Protein AF-A0A6N8CN94-F1 (afdb_monomer)

Foldseek 3Di:
DVVVVLLVVLLVVLLVVLVVQLVVCLVPPVVDDDPVSSLVSLQVSLVVLLVVLVVLLCVLQCVVLVVVVVVVVVVVVVVCVVDPDDDDDDDPPSPPPSVPPSDPPHSVSSNVSSVVSNVVSVVVVVVVD

Secondary structure (DSSP, 8-state):
-HHHHHHHHHHHHHHHHHHHHHHHHIIIII----HHHHHHHHHHHHHHHHHHHHHHHHHHTTHHHHHHHHHHHHHHHHHHTT--S------TT------TT--TTTHHHHHHHHHHHHHHHHHHHHHH-

Mean predicted aligned error: 10.6 Å

Radius of gyration: 22.44 Å; Cα contacts (8 Å, |Δi|>4): 89; chains: 1; bounding box: 56×35×50 Å

Structure (mmCIF, N/CA/C/O backbone):
data_AF-A0A6N8CN94-F1
#
_entry.id   AF-A0A6N8CN94-F1
#
loop_
_atom_site.group_PDB
_atom_site.id
_atom_site.type_symbol
_atom_site.label_atom_id
_atom_site.label_alt_id
_atom_site.label_comp_id
_atom_site.label_asym_id
_atom_site.label_entity_id
_atom_site.label_seq_id
_atom_site.pdbx_PDB_ins_code
_atom_site.Cartn_x
_atom_site.Cartn_y
_atom_site.Cartn_z
_atom_site.occupancy
_atom_site.B_iso_or_equiv
_atom_site.auth_seq_id
_atom_site.auth_comp_id
_atom_site.auth_asym_id
_atom_site.auth_atom_id
_atom_site.pdbx_PDB_model_num
ATOM 1 N N . MET A 1 1 ? 10.859 -6.879 25.119 1.00 53.34 1 MET A N 1
ATOM 2 C CA . MET A 1 1 ? 11.445 -7.412 23.862 1.00 53.34 1 MET A CA 1
ATOM 3 C C . MET A 1 1 ? 10.465 -8.202 22.980 1.00 53.34 1 MET A C 1
ATOM 5 O O . MET A 1 1 ? 10.619 -8.138 21.770 1.00 53.34 1 MET A O 1
ATOM 9 N N . ALA A 1 2 ? 9.446 -8.900 23.505 1.00 60.56 2 ALA A N 1
ATOM 10 C CA . ALA A 1 2 ? 8.531 -9.710 22.677 1.00 60.56 2 ALA A CA 1
ATOM 11 C C . ALA A 1 2 ? 7.680 -8.910 21.658 1.00 60.56 2 ALA A C 1
ATOM 13 O O . ALA A 1 2 ? 7.462 -9.369 20.539 1.00 60.56 2 ALA A O 1
ATOM 14 N N . ASN A 1 3 ? 7.256 -7.688 22.003 1.00 67.88 3 ASN A N 1
ATOM 15 C CA . ASN A 1 3 ? 6.370 -6.891 21.142 1.00 67.88 3 ASN A CA 1
ATOM 16 C C . ASN A 1 3 ? 7.057 -6.350 19.876 1.00 67.88 3 ASN A C 1
ATOM 18 O O . ASN A 1 3 ? 6.423 -6.308 18.829 1.00 67.88 3 ASN A O 1
ATOM 22 N N . TYR A 1 4 ? 8.351 -6.003 19.932 1.00 73.12 4 TYR A N 1
ATOM 23 C CA . TYR A 1 4 ? 9.070 -5.484 18.756 1.00 73.12 4 TYR A CA 1
ATOM 24 C C . TYR A 1 4 ? 9.220 -6.559 17.670 1.00 73.12 4 TYR A C 1
ATOM 26 O O . TYR A 1 4 ? 9.001 -6.272 16.496 1.00 73.12 4 TYR A O 1
ATOM 34 N N . LYS A 1 5 ? 9.525 -7.807 18.064 1.00 77.81 5 LYS A N 1
ATOM 35 C CA . LYS A 1 5 ? 9.660 -8.931 17.127 1.00 77.81 5 LYS A CA 1
ATOM 36 C C . LYS A 1 5 ? 8.348 -9.197 16.395 1.00 77.81 5 LYS A C 1
ATOM 38 O O . LYS A 1 5 ? 8.353 -9.370 15.185 1.00 77.81 5 LYS A O 1
ATOM 43 N N . ARG A 1 6 ? 7.219 -9.168 17.112 1.00 78.31 6 ARG A N 1
ATOM 44 C CA . ARG A 1 6 ? 5.887 -9.356 16.521 1.00 78.31 6 ARG A CA 1
ATOM 45 C C . ARG A 1 6 ? 5.539 -8.249 15.527 1.00 78.31 6 ARG A C 1
ATOM 47 O O . ARG A 1 6 ? 5.076 -8.550 14.434 1.00 78.31 6 ARG A O 1
ATOM 54 N N . THR A 1 7 ? 5.789 -6.990 15.881 1.00 78.25 7 THR A N 1
ATOM 55 C CA . THR A 1 7 ? 5.561 -5.862 14.970 1.00 78.25 7 THR A CA 1
ATOM 56 C C . THR A 1 7 ? 6.450 -5.971 13.731 1.00 78.25 7 THR A C 1
ATOM 58 O O . THR A 1 7 ? 5.954 -5.841 12.620 1.00 78.25 7 THR A O 1
ATOM 61 N N . PHE A 1 8 ? 7.733 -6.300 13.896 1.00 82.38 8 PHE A N 1
ATOM 62 C CA . PHE A 1 8 ? 8.660 -6.495 12.780 1.00 82.38 8 PHE A CA 1
ATOM 63 C C . PHE A 1 8 ? 8.236 -7.637 11.842 1.00 82.38 8 PHE A C 1
ATOM 65 O O . PHE A 1 8 ? 8.277 -7.485 10.624 1.00 82.38 8 PHE A O 1
ATOM 72 N N . ILE A 1 9 ? 7.765 -8.760 12.394 1.00 85.88 9 ILE A N 1
ATOM 73 C CA . ILE A 1 9 ? 7.227 -9.875 11.603 1.00 85.88 9 ILE A CA 1
ATOM 74 C C . ILE A 1 9 ? 6.003 -9.426 10.794 1.00 85.88 9 ILE A C 1
ATOM 76 O O . ILE A 1 9 ? 5.913 -9.758 9.617 1.00 85.88 9 ILE A O 1
ATOM 80 N N . LEU A 1 10 ? 5.097 -8.633 11.378 1.00 86.06 10 LEU A N 1
ATOM 81 C CA . LEU A 1 10 ? 3.939 -8.092 10.655 1.00 86.06 10 LEU A CA 1
ATOM 82 C C . LEU A 1 10 ? 4.358 -7.188 9.489 1.00 86.06 10 LEU A C 1
ATOM 84 O O . LEU A 1 10 ? 3.835 -7.350 8.392 1.00 86.06 10 LEU A O 1
ATOM 88 N N . PHE A 1 11 ? 5.330 -6.294 9.700 1.00 86.62 11 PHE A N 1
ATOM 89 C CA . PHE A 1 11 ? 5.901 -5.471 8.628 1.00 86.62 11 PHE A CA 1
ATOM 90 C C . PHE A 1 11 ? 6.481 -6.328 7.496 1.00 86.62 11 PHE A C 1
ATOM 92 O O . PHE A 1 11 ? 6.197 -6.075 6.329 1.00 86.62 11 PHE A O 1
ATOM 99 N N . SER A 1 12 ? 7.247 -7.366 7.840 1.00 87.12 12 SER A N 1
ATOM 100 C CA . SER A 1 12 ? 7.860 -8.269 6.861 1.00 87.12 12 SER A CA 1
ATOM 101 C C . SER A 1 12 ? 6.819 -9.064 6.062 1.00 87.12 12 SER A C 1
ATOM 103 O O . SER A 1 12 ? 6.914 -9.168 4.842 1.00 87.12 12 SER A O 1
ATOM 105 N N . ILE A 1 13 ? 5.775 -9.572 6.726 1.00 90.31 13 ILE A N 1
ATOM 106 C CA . ILE A 1 13 ? 4.681 -10.296 6.062 1.00 90.31 13 ILE A CA 1
ATOM 107 C C . ILE A 1 13 ? 3.925 -9.375 5.099 1.00 90.31 13 ILE A C 1
ATOM 109 O O . ILE A 1 13 ? 3.680 -9.764 3.962 1.00 90.31 13 ILE A O 1
ATOM 113 N N . ILE A 1 14 ? 3.578 -8.157 5.527 1.00 90.19 14 ILE A N 1
ATOM 114 C CA . ILE A 1 14 ? 2.869 -7.187 4.679 1.00 90.19 14 ILE A CA 1
ATOM 115 C C . ILE A 1 14 ? 3.718 -6.822 3.458 1.00 90.19 14 ILE A C 1
ATOM 117 O O . ILE A 1 14 ? 3.217 -6.853 2.339 1.00 90.19 14 ILE A O 1
ATOM 121 N N . PHE A 1 15 ? 5.012 -6.564 3.661 1.00 90.62 15 PHE A N 1
ATOM 122 C CA . PHE A 1 15 ? 5.953 -6.297 2.575 1.00 90.62 15 PHE A CA 1
ATOM 123 C C . PHE A 1 15 ? 5.997 -7.442 1.552 1.00 90.62 15 PHE A C 1
ATOM 125 O O . PHE A 1 15 ? 5.958 -7.202 0.346 1.00 90.62 15 PHE A O 1
ATOM 132 N N . LEU A 1 16 ? 6.044 -8.696 2.017 1.00 92.50 16 LEU A N 1
ATOM 133 C CA . LEU A 1 16 ? 6.023 -9.860 1.130 1.00 92.50 16 LEU A CA 1
ATOM 134 C C . LEU A 1 16 ? 4.707 -9.971 0.356 1.00 92.50 16 LEU A C 1
ATOM 136 O O . LEU A 1 16 ? 4.737 -10.241 -0.841 1.00 92.50 16 LEU A O 1
ATOM 140 N N . ILE A 1 17 ? 3.567 -9.738 1.012 1.00 92.81 17 ILE A N 1
ATOM 141 C CA . ILE A 1 17 ? 2.249 -9.772 0.363 1.00 92.81 17 ILE A CA 1
ATOM 142 C C . ILE A 1 17 ? 2.152 -8.698 -0.726 1.00 92.81 17 ILE A C 1
ATOM 144 O O . ILE A 1 17 ? 1.740 -9.015 -1.840 1.00 92.81 17 ILE A O 1
ATOM 148 N N . GLU A 1 18 ? 2.558 -7.458 -0.442 1.00 91.44 18 GLU A N 1
ATOM 149 C CA . GLU A 1 18 ? 2.540 -6.375 -1.435 1.00 91.44 18 GLU A CA 1
ATOM 150 C C . GLU A 1 18 ? 3.488 -6.653 -2.605 1.00 91.44 18 GLU A C 1
ATOM 152 O O . GLU A 1 18 ? 3.122 -6.442 -3.760 1.00 91.44 18 GLU A O 1
ATOM 157 N N . SER A 1 19 ? 4.677 -7.196 -2.331 1.00 90.12 19 SER A N 1
ATOM 158 C CA . SER A 1 19 ? 5.632 -7.586 -3.372 1.00 90.12 19 SER A CA 1
ATOM 159 C C . SER A 1 19 ? 5.065 -8.676 -4.290 1.00 90.12 19 SER A C 1
ATOM 161 O O . SER A 1 19 ? 5.122 -8.556 -5.515 1.00 90.12 19 SER A O 1
ATOM 163 N N . ILE A 1 20 ? 4.428 -9.704 -3.715 1.00 93.00 20 ILE A N 1
ATOM 164 C CA . ILE A 1 20 ? 3.747 -10.749 -4.490 1.00 93.00 20 ILE A CA 1
ATOM 165 C C . ILE A 1 20 ? 2.597 -10.146 -5.305 1.00 93.00 20 ILE A C 1
ATOM 167 O O . ILE A 1 20 ? 2.477 -10.441 -6.493 1.00 93.00 20 ILE A O 1
ATOM 171 N N . ALA A 1 21 ? 1.780 -9.275 -4.709 1.00 91.06 21 ALA A N 1
ATOM 172 C CA . ALA A 1 21 ? 0.684 -8.611 -5.410 1.00 91.06 21 ALA A CA 1
ATOM 173 C C . ALA A 1 21 ? 1.184 -7.757 -6.588 1.00 91.06 21 ALA A C 1
ATOM 175 O O . ALA A 1 21 ? 0.561 -7.761 -7.648 1.00 91.06 21 ALA A O 1
ATOM 176 N N . CYS A 1 22 ? 2.325 -7.079 -6.437 1.00 90.44 22 CYS A N 1
ATOM 177 C CA . CYS A 1 22 ? 2.965 -6.315 -7.507 1.00 90.44 22 CYS A CA 1
ATOM 178 C C . CYS A 1 22 ? 3.405 -7.222 -8.663 1.00 90.44 22 CYS A C 1
ATOM 180 O O . CYS A 1 22 ? 3.087 -6.942 -9.820 1.00 90.44 22 CYS A O 1
ATOM 182 N N . LEU A 1 23 ? 4.051 -8.355 -8.366 1.00 90.19 23 LEU A N 1
ATOM 183 C CA . LEU A 1 23 ? 4.449 -9.331 -9.387 1.00 90.19 23 LEU A CA 1
ATOM 184 C C . LEU A 1 23 ? 3.244 -9.934 -10.121 1.00 90.19 23 LEU A C 1
ATOM 186 O O . LEU A 1 23 ? 3.278 -10.087 -11.342 1.00 90.19 23 LEU A O 1
ATOM 190 N N . VAL A 1 24 ? 2.164 -10.237 -9.396 1.00 89.81 24 VAL A N 1
ATOM 191 C CA . VAL A 1 24 ? 0.900 -10.702 -9.984 1.00 89.81 24 VAL A CA 1
ATOM 192 C C . VAL A 1 24 ? 0.299 -9.614 -10.879 1.00 89.81 24 VAL A C 1
ATOM 194 O O . VAL A 1 24 ? -0.067 -9.897 -12.018 1.00 89.81 24 VAL A O 1
ATOM 197 N N . GLY A 1 25 ? 0.256 -8.362 -10.418 1.00 86.12 25 GLY A N 1
ATOM 198 C CA . GLY A 1 25 ? -0.206 -7.228 -11.218 1.00 86.12 25 GLY A CA 1
ATOM 199 C C . GLY A 1 25 ? 0.595 -7.067 -12.512 1.00 86.12 25 GLY A C 1
ATOM 200 O O . GLY A 1 25 ? 0.016 -6.911 -13.585 1.00 86.12 25 GLY A O 1
ATOM 201 N N . LEU A 1 26 ? 1.919 -7.196 -12.443 1.00 88.62 26 LEU A N 1
ATOM 202 C CA . LEU A 1 26 ? 2.787 -7.130 -13.617 1.00 88.62 26 LEU A CA 1
ATOM 203 C C . LEU A 1 26 ? 2.503 -8.265 -14.616 1.00 88.62 26 LEU A C 1
ATOM 205 O O . LEU A 1 26 ? 2.395 -8.016 -15.816 1.00 88.62 26 LEU A O 1
ATOM 209 N N . ALA A 1 27 ? 2.347 -9.497 -14.127 1.00 87.56 27 ALA A N 1
ATOM 210 C CA . ALA A 1 27 ? 2.133 -10.673 -14.968 1.00 87.56 27 ALA A CA 1
ATOM 211 C C . ALA A 1 27 ? 0.755 -10.692 -15.654 1.00 87.56 27 ALA A C 1
ATOM 213 O O . ALA A 1 27 ? 0.664 -11.080 -16.820 1.00 87.56 27 ALA A O 1
ATOM 214 N N . TYR A 1 28 ? -0.303 -10.282 -14.944 1.00 86.81 28 TYR A N 1
ATOM 215 C CA . TYR A 1 28 ? -1.687 -10.421 -15.412 1.00 86.81 28 TYR A CA 1
ATOM 216 C C . TYR A 1 28 ? -2.303 -9.147 -15.993 1.00 86.81 28 TYR A C 1
ATOM 218 O O . TYR A 1 28 ? -3.205 -9.259 -16.814 1.00 86.81 28 TYR A O 1
ATOM 226 N N . VAL A 1 29 ? -1.873 -7.952 -15.572 1.00 83.50 29 VAL A N 1
ATOM 227 C CA . VAL A 1 29 ? -2.480 -6.688 -16.036 1.00 83.50 29 VAL A CA 1
ATOM 228 C C . VAL A 1 29 ? -1.705 -6.105 -17.209 1.00 83.50 29 VAL A C 1
ATOM 230 O O . VAL A 1 29 ? -2.300 -5.681 -18.194 1.00 83.50 29 VAL A O 1
ATOM 233 N N . 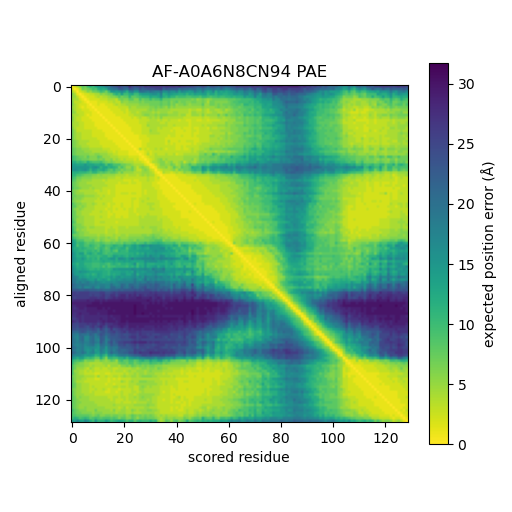TYR A 1 30 ? -0.376 -6.071 -17.108 1.00 81.44 30 TYR A N 1
ATOM 234 C CA . TYR A 1 30 ? 0.449 -5.364 -18.086 1.00 81.44 30 TYR A CA 1
ATOM 235 C C . TYR A 1 30 ? 1.003 -6.266 -19.187 1.00 81.44 30 TYR A C 1
ATOM 237 O O . TYR A 1 30 ? 1.257 -5.767 -20.278 1.00 81.44 30 TYR A O 1
ATOM 245 N N . HIS A 1 31 ? 1.221 -7.562 -18.920 1.00 80.50 31 HIS A N 1
ATOM 246 C CA . HIS A 1 31 ? 1.808 -8.549 -19.849 1.00 80.50 31 HIS A CA 1
ATOM 247 C C . HIS A 1 31 ? 3.168 -8.156 -20.478 1.00 80.50 31 HIS A C 1
ATOM 249 O O . HIS A 1 31 ? 3.724 -8.892 -21.293 1.00 80.50 31 HIS A O 1
ATOM 255 N N . HIS A 1 32 ? 3.737 -7.020 -20.071 1.00 78.56 32 HIS A N 1
ATOM 256 C CA . HIS A 1 32 ? 4.988 -6.450 -20.541 1.00 78.56 32 HIS A CA 1
ATOM 257 C C . HIS A 1 32 ? 5.888 -6.150 -19.345 1.00 78.56 32 HIS A C 1
ATOM 259 O O . HIS A 1 32 ? 5.466 -5.541 -18.363 1.00 78.56 32 HIS A O 1
ATOM 265 N N . TYR A 1 33 ? 7.159 -6.529 -19.457 1.00 83.12 33 TYR A N 1
ATOM 266 C CA . TYR A 1 33 ? 8.138 -6.435 -18.369 1.00 83.12 33 TYR A CA 1
ATOM 267 C C . TYR A 1 33 ? 9.053 -5.208 -18.485 1.00 83.12 33 TYR A C 1
ATOM 269 O O . TYR A 1 33 ? 10.204 -5.233 -18.056 1.00 83.12 33 TYR A O 1
AT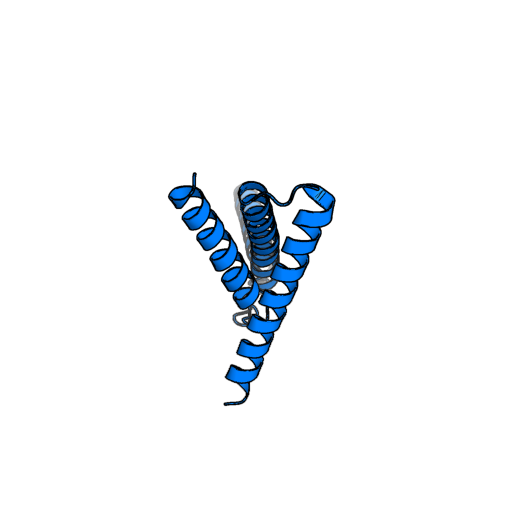OM 277 N N . THR A 1 34 ? 8.565 -4.125 -19.091 1.00 87.00 34 THR A N 1
ATOM 278 C CA . THR A 1 34 ? 9.325 -2.872 -19.180 1.00 87.00 34 THR A CA 1
ATOM 279 C C . THR A 1 34 ? 9.391 -2.195 -17.812 1.00 87.00 34 THR A C 1
ATOM 281 O O . THR A 1 34 ? 8.445 -2.266 -17.028 1.00 87.00 34 THR A O 1
ATOM 284 N N . PHE A 1 35 ? 10.479 -1.467 -17.552 1.00 86.19 35 PHE A N 1
ATOM 285 C CA . PHE A 1 35 ? 10.676 -0.712 -16.311 1.00 86.19 35 PHE A CA 1
ATOM 286 C C . PHE A 1 35 ? 9.499 0.222 -15.971 1.00 86.19 35 PHE A C 1
ATOM 288 O O . PHE A 1 35 ? 9.078 0.293 -14.821 1.00 86.19 35 PHE A O 1
ATOM 295 N N . LEU A 1 36 ? 8.892 0.858 -16.979 1.00 87.56 36 LEU A N 1
ATOM 296 C CA . LEU A 1 36 ? 7.703 1.698 -16.805 1.00 87.56 36 LEU A CA 1
ATOM 297 C C . LEU A 1 36 ? 6.494 0.911 -16.270 1.00 87.56 36 LEU A C 1
ATOM 299 O O . LEU A 1 36 ? 5.805 1.372 -15.364 1.00 87.56 36 LEU A O 1
ATOM 303 N N . TYR A 1 37 ? 6.245 -0.296 -16.785 1.00 89.19 37 TYR A N 1
ATOM 304 C CA . TYR A 1 37 ? 5.139 -1.137 -16.319 1.00 89.19 37 TYR A CA 1
ATOM 305 C C . TYR A 1 37 ? 5.385 -1.690 -14.917 1.00 89.19 37 TYR A C 1
ATOM 307 O O . TYR A 1 37 ? 4.439 -1.824 -14.145 1.00 89.19 37 TYR A O 1
ATOM 315 N N . LEU A 1 38 ? 6.649 -1.933 -14.555 1.00 88.94 38 LEU A N 1
ATOM 316 C CA . LEU A 1 38 ? 7.024 -2.263 -13.183 1.00 88.94 38 LEU A CA 1
ATOM 317 C C . LEU A 1 38 ? 6.705 -1.106 -12.225 1.00 88.94 38 LEU A C 1
ATOM 319 O O . LEU A 1 38 ? 6.114 -1.342 -11.174 1.00 88.94 38 LEU A O 1
ATOM 323 N N . LEU A 1 39 ? 7.038 0.137 -12.592 1.00 90.88 39 LEU A N 1
ATOM 324 C CA . LEU A 1 39 ? 6.705 1.316 -11.784 1.00 90.88 39 LEU A CA 1
ATOM 325 C C . LEU A 1 39 ? 5.196 1.527 -11.658 1.00 90.88 39 LEU A C 1
ATOM 327 O O . LEU A 1 39 ? 4.706 1.783 -10.559 1.00 90.88 39 LEU A O 1
ATOM 331 N N . ASN A 1 40 ? 4.452 1.353 -12.751 1.00 90.88 40 ASN A N 1
ATOM 332 C CA . ASN A 1 40 ? 2.996 1.451 -12.728 1.00 90.88 40 ASN A CA 1
ATOM 333 C C . ASN A 1 40 ? 2.356 0.353 -11.872 1.00 90.88 40 ASN A C 1
ATOM 335 O O . ASN A 1 40 ? 1.453 0.645 -11.090 1.00 90.88 40 ASN A O 1
ATOM 339 N N . ALA A 1 41 ? 2.828 -0.893 -11.971 1.00 91.00 41 ALA A N 1
ATOM 340 C CA . ALA A 1 41 ? 2.370 -1.982 -11.112 1.00 91.00 41 ALA A CA 1
ATOM 341 C C . ALA A 1 41 ? 2.645 -1.667 -9.636 1.00 91.00 41 ALA A C 1
ATOM 343 O O . ALA A 1 41 ? 1.728 -1.757 -8.825 1.00 91.00 41 ALA A O 1
ATOM 344 N N . LEU A 1 42 ? 3.858 -1.203 -9.312 1.00 91.25 42 LEU A N 1
ATOM 345 C CA . LEU A 1 42 ? 4.271 -0.854 -7.952 1.00 91.25 42 LEU A CA 1
ATOM 346 C C . LEU A 1 42 ? 3.424 0.282 -7.359 1.00 91.25 42 LEU A C 1
ATOM 348 O O . LEU A 1 42 ? 2.944 0.173 -6.228 1.00 91.25 42 LEU A O 1
ATOM 352 N N . SER A 1 43 ? 3.204 1.341 -8.141 1.00 92.00 43 SER A N 1
ATOM 353 C CA . SER A 1 43 ? 2.372 2.486 -7.764 1.00 92.00 43 SER A CA 1
ATOM 354 C C . SER A 1 43 ? 0.918 2.071 -7.547 1.00 92.00 43 SER A C 1
ATOM 356 O O . SER A 1 43 ? 0.329 2.375 -6.509 1.00 92.00 43 SER A O 1
ATOM 358 N N . MET A 1 44 ? 0.351 1.291 -8.472 1.00 92.88 44 MET A N 1
ATOM 359 C CA . MET A 1 44 ? -1.037 0.839 -8.391 1.00 92.88 44 MET A CA 1
ATOM 360 C C . MET A 1 44 ? -1.272 -0.090 -7.198 1.00 92.88 44 MET A C 1
ATOM 362 O O . MET A 1 44 ? -2.266 0.064 -6.481 1.00 92.88 44 MET A O 1
ATOM 366 N N . THR A 1 45 ? -0.353 -1.024 -6.934 1.00 92.62 45 THR A N 1
ATOM 367 C CA . THR A 1 45 ? -0.443 -1.879 -5.746 1.00 92.62 45 THR A CA 1
ATOM 368 C C . THR A 1 45 ? -0.281 -1.076 -4.466 1.00 92.62 45 THR A C 1
ATOM 370 O O . THR A 1 45 ? -1.132 -1.190 -3.586 1.00 92.62 45 THR A O 1
ATOM 373 N N . GLY A 1 46 ? 0.728 -0.203 -4.379 1.00 91.81 46 GLY A N 1
ATOM 374 C CA . GLY A 1 46 ? 0.945 0.636 -3.200 1.00 91.81 46 GLY A CA 1
ATOM 375 C C . GLY A 1 46 ? -0.275 1.504 -2.893 1.00 91.81 46 GLY A C 1
ATOM 376 O O . GLY A 1 46 ? -0.739 1.542 -1.758 1.00 91.81 46 GLY A O 1
ATOM 377 N N . LEU A 1 47 ? -0.876 2.123 -3.911 1.00 93.50 47 LEU A N 1
ATOM 378 C CA . LEU A 1 47 ? -2.074 2.943 -3.746 1.00 93.50 47 LEU A CA 1
ATOM 379 C C . LEU A 1 47 ? -3.294 2.122 -3.297 1.00 93.50 47 LEU A C 1
ATOM 381 O O . LEU A 1 47 ? -4.044 2.561 -2.426 1.00 93.50 47 LEU A O 1
ATOM 385 N N . THR A 1 48 ? -3.479 0.921 -3.851 1.00 93.31 48 THR A N 1
ATOM 386 C CA . THR A 1 48 ? -4.599 0.032 -3.497 1.00 93.31 48 THR A CA 1
ATOM 387 C C . THR A 1 48 ? -4.506 -0.417 -2.040 1.00 93.31 48 THR A C 1
ATOM 389 O O . THR A 1 48 ? -5.475 -0.300 -1.288 1.00 93.31 48 THR A O 1
ATOM 392 N N . P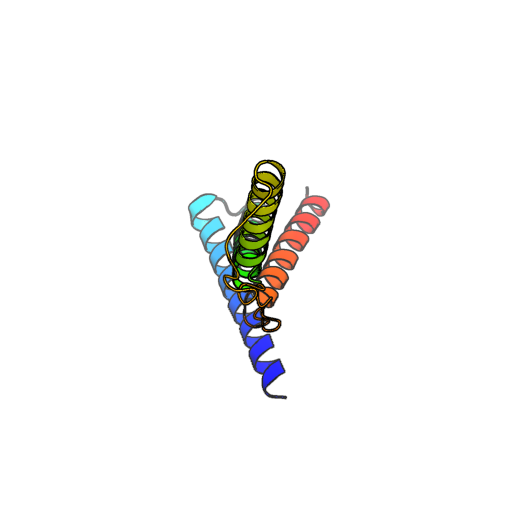HE A 1 49 ? -3.334 -0.891 -1.609 1.00 92.44 49 PHE A N 1
ATOM 393 C CA . PHE A 1 49 ? -3.120 -1.317 -0.225 1.00 92.44 49 PHE A CA 1
ATOM 394 C C . PHE A 1 49 ? -3.140 -0.140 0.754 1.00 92.44 49 PHE A C 1
ATOM 396 O O . PHE A 1 49 ? -3.693 -0.275 1.847 1.00 92.44 49 PHE A O 1
ATOM 403 N N . LEU A 1 50 ? -2.661 1.039 0.344 1.00 93.44 50 LEU A N 1
ATOM 404 C CA . LEU A 1 50 ? -2.779 2.268 1.126 1.00 93.44 50 LEU A CA 1
ATOM 405 C C . LEU A 1 50 ? -4.248 2.652 1.341 1.00 93.44 50 LEU A C 1
ATOM 407 O O . LEU A 1 50 ? -4.652 2.916 2.473 1.00 93.44 50 LEU A O 1
ATOM 411 N N . ALA A 1 51 ? -5.062 2.635 0.283 1.00 92.94 51 ALA A N 1
ATOM 412 C CA . ALA A 1 51 ? -6.491 2.915 0.378 1.00 92.94 51 ALA A CA 1
ATOM 413 C C . ALA A 1 51 ? -7.196 1.915 1.308 1.00 92.94 51 ALA A C 1
ATOM 415 O O . ALA A 1 51 ? -7.932 2.323 2.207 1.00 92.94 51 ALA A O 1
ATOM 416 N N . LEU A 1 52 ? -6.917 0.615 1.163 1.00 91.81 52 LEU A N 1
ATOM 417 C CA . LEU A 1 52 ? -7.451 -0.419 2.054 1.00 91.81 52 LEU A CA 1
ATOM 418 C C . LEU A 1 52 ? -7.007 -0.213 3.507 1.00 91.81 52 LEU A C 1
ATOM 420 O O . LEU A 1 52 ? -7.829 -0.289 4.418 1.00 91.81 52 LEU A O 1
ATOM 424 N N . GLY A 1 53 ? -5.731 0.097 3.737 1.00 89.38 53 GLY A N 1
ATOM 425 C CA . GLY A 1 53 ? -5.194 0.375 5.066 1.00 89.38 53 GLY A CA 1
ATOM 426 C C . GLY A 1 53 ? -5.862 1.575 5.730 1.00 89.38 53 GLY A C 1
ATOM 427 O O . GLY A 1 53 ? -6.220 1.497 6.906 1.00 89.38 53 GLY A O 1
ATOM 428 N N . LEU A 1 54 ? -6.102 2.649 4.974 1.00 89.31 54 LEU A N 1
ATOM 429 C CA . LEU A 1 54 ? -6.826 3.829 5.446 1.00 89.31 54 LEU A CA 1
ATOM 430 C C . LEU A 1 54 ? -8.289 3.511 5.770 1.00 89.31 54 LEU A C 1
ATOM 432 O O . LEU A 1 54 ? -8.770 3.916 6.825 1.00 89.31 54 LEU A O 1
ATOM 436 N N . ILE A 1 55 ? -8.982 2.742 4.926 1.00 88.12 55 ILE A N 1
ATOM 437 C CA . ILE A 1 55 ? -10.360 2.304 5.199 1.00 88.12 55 ILE A CA 1
ATOM 438 C C . ILE A 1 55 ? -10.409 1.502 6.503 1.00 88.12 55 ILE A C 1
ATOM 440 O O . ILE A 1 55 ? -11.213 1.800 7.387 1.00 88.12 55 ILE A O 1
ATOM 444 N N . ILE A 1 56 ? -9.511 0.526 6.661 1.00 86.94 56 ILE A N 1
ATOM 445 C CA . ILE A 1 56 ? -9.418 -0.288 7.877 1.00 86.94 56 ILE A CA 1
ATOM 446 C C . ILE A 1 56 ? -9.126 0.599 9.093 1.00 86.94 56 ILE A C 1
ATOM 448 O O . ILE A 1 56 ? -9.730 0.403 10.146 1.00 86.94 56 ILE A O 1
ATOM 452 N N . PHE A 1 57 ? -8.237 1.586 8.964 1.00 85.56 57 PHE A N 1
ATOM 453 C CA . PHE A 1 57 ? -7.923 2.530 10.035 1.00 85.56 57 PHE A CA 1
ATOM 454 C C . PHE A 1 57 ? -9.145 3.354 10.458 1.00 85.56 57 PHE A C 1
ATOM 456 O O . PHE A 1 57 ? -9.442 3.440 11.650 1.00 85.56 57 PHE A O 1
ATOM 463 N N . ILE A 1 58 ? -9.889 3.904 9.495 1.00 83.00 58 ILE A N 1
ATOM 464 C CA . ILE A 1 58 ? -11.104 4.688 9.748 1.00 83.00 58 ILE A CA 1
ATOM 465 C C . ILE A 1 58 ? -12.147 3.822 10.465 1.00 83.00 58 ILE A C 1
ATOM 467 O O . ILE A 1 58 ? -12.665 4.230 11.507 1.00 83.00 58 ILE A O 1
ATOM 471 N N . VAL A 1 59 ? -12.393 2.601 9.980 1.00 80.88 59 VAL A N 1
ATOM 472 C CA . VAL A 1 59 ? -13.338 1.661 10.605 1.00 80.88 59 VAL A CA 1
ATOM 473 C C . VAL A 1 59 ? -12.896 1.284 12.024 1.00 80.88 59 VAL A C 1
ATOM 475 O O . VAL A 1 59 ? -13.696 1.347 12.953 1.00 80.88 59 VAL A O 1
ATOM 478 N N . GLN A 1 60 ? -11.616 0.959 12.236 1.00 78.19 60 GLN A N 1
ATOM 479 C CA . GLN A 1 60 ? -11.087 0.587 13.558 1.00 78.19 60 GLN A CA 1
ATOM 480 C C . GLN A 1 60 ? -11.043 1.750 14.556 1.00 78.19 60 GLN A C 1
ATOM 482 O O . GLN A 1 60 ? -10.985 1.515 15.764 1.00 78.19 60 GLN A O 1
ATOM 487 N N . SER A 1 61 ? -11.034 2.993 14.074 1.00 70.38 61 SER A N 1
ATOM 488 C CA . SER A 1 61 ? -10.998 4.186 14.923 1.00 70.38 61 SER A CA 1
ATOM 489 C C . SER A 1 61 ? -12.357 4.575 15.515 1.00 70.38 61 SER A C 1
ATOM 491 O O . SER A 1 61 ? -12.405 5.466 16.360 1.00 70.38 61 SER A O 1
ATOM 493 N N . GLY A 1 62 ? -13.454 3.927 15.099 1.00 70.81 62 GLY A N 1
ATOM 494 C CA . GLY A 1 62 ? -14.807 4.337 15.494 1.00 70.81 62 GLY A CA 1
ATOM 495 C C . GLY A 1 62 ? -15.210 5.692 14.898 1.00 70.81 62 GLY A C 1
ATOM 496 O O . GLY A 1 62 ? -16.108 6.358 15.410 1.00 70.81 62 GLY A O 1
ATOM 497 N N . PHE A 1 63 ? -14.544 6.126 13.818 1.00 76.75 63 PHE A N 1
ATOM 498 C CA . PHE A 1 63 ? -14.825 7.400 13.147 1.00 76.75 63 PHE A CA 1
ATOM 499 C C . PHE A 1 63 ? -16.279 7.487 12.668 1.00 76.75 63 PHE A C 1
ATOM 501 O O . PHE A 1 63 ? -16.917 8.535 12.788 1.00 76.75 63 PHE A O 1
ATOM 508 N N . PHE A 1 64 ? -16.827 6.375 12.170 1.00 77.12 64 PHE A N 1
ATOM 509 C CA . PHE A 1 64 ? -18.224 6.307 11.750 1.00 77.12 64 PHE A CA 1
ATOM 510 C C . PHE A 1 64 ? -19.195 6.448 12.929 1.00 77.12 64 PHE A C 1
ATOM 512 O O . PHE A 1 64 ? -20.164 7.191 12.801 1.00 77.12 64 PHE A O 1
ATOM 519 N N . ASP A 1 65 ? -18.900 5.861 14.093 1.00 74.88 65 ASP A N 1
ATOM 520 C CA . ASP A 1 65 ? -19.738 5.999 15.296 1.00 74.88 65 ASP A CA 1
ATOM 521 C C . ASP A 1 65 ? -19.771 7.451 15.792 1.00 74.88 65 ASP A C 1
ATOM 523 O O . ASP A 1 65 ? -20.835 7.999 16.080 1.00 74.88 65 ASP A O 1
ATOM 527 N N . ALA A 1 66 ? -18.613 8.121 15.809 1.00 74.06 66 ALA A N 1
ATOM 528 C CA . ALA A 1 66 ? -18.521 9.542 16.146 1.00 74.06 66 ALA A CA 1
ATOM 529 C C . ALA A 1 66 ? -19.271 10.434 15.138 1.00 74.06 66 ALA A C 1
ATOM 531 O O . ALA A 1 66 ? -19.902 11.427 15.519 1.00 74.06 66 ALA A O 1
ATOM 532 N N . THR A 1 67 ? -19.231 10.074 13.853 1.00 79.94 67 THR A N 1
ATOM 533 C CA . THR A 1 67 ? -19.931 10.792 12.782 1.00 79.94 67 THR A CA 1
ATOM 534 C C . THR A 1 67 ? -21.447 10.633 12.912 1.00 79.94 67 THR A C 1
ATOM 536 O O . THR A 1 67 ? -22.167 11.632 12.918 1.00 79.94 67 THR A O 1
ATOM 539 N N . ILE A 1 68 ? -21.939 9.403 13.096 1.00 80.81 68 ILE A N 1
ATOM 540 C CA . ILE A 1 68 ? -23.366 9.103 13.296 1.00 80.81 68 ILE A CA 1
ATOM 541 C C . ILE A 1 68 ? -23.888 9.809 14.547 1.00 80.81 68 ILE A C 1
ATOM 543 O O . ILE A 1 68 ? -24.935 10.452 14.492 1.00 80.81 68 ILE A O 1
ATOM 547 N N . TYR A 1 69 ? -23.135 9.766 15.649 1.00 79.25 69 TYR A N 1
ATOM 548 C CA . TYR A 1 69 ? -23.475 10.492 16.871 1.00 79.25 69 TYR A CA 1
ATOM 549 C C . TYR A 1 69 ? -23.600 12.002 16.628 1.00 79.25 69 TYR A C 1
ATOM 551 O O . TYR A 1 69 ? -24.570 12.632 17.052 1.00 79.25 69 TYR A O 1
ATOM 559 N N . SER A 1 70 ? -22.649 12.589 15.898 1.00 79.94 70 SER A N 1
ATOM 560 C CA . SER A 1 70 ? -22.661 14.020 15.584 1.00 79.94 70 SER A CA 1
ATOM 561 C C . SER A 1 70 ? -23.868 14.407 14.728 1.00 79.94 70 SER A C 1
ATOM 563 O O . SER A 1 70 ? -24.523 15.408 15.020 1.00 79.94 70 SER A O 1
ATOM 565 N N . PHE A 1 71 ? -24.223 13.592 13.729 1.00 83.12 71 PHE A N 1
ATOM 566 C CA . PHE A 1 71 ? -25.440 13.796 12.942 1.00 83.12 71 PHE A CA 1
ATOM 567 C C . PHE A 1 71 ? -26.701 13.643 13.790 1.00 83.12 71 PHE A C 1
ATOM 569 O O . PHE A 1 71 ? -27.569 14.511 13.736 1.00 83.12 71 PHE A O 1
ATOM 576 N N . HIS A 1 72 ? -26.793 12.601 14.619 1.00 80.56 72 HIS A N 1
ATOM 577 C CA . HIS A 1 72 ? -27.935 12.396 15.510 1.00 80.56 72 HIS A CA 1
ATOM 578 C C . HIS A 1 72 ? -28.135 13.598 16.445 1.00 80.56 72 HIS A C 1
ATOM 580 O O . HIS A 1 72 ? -29.239 14.134 16.557 1.00 80.56 72 HIS A O 1
ATOM 586 N N . ARG A 1 73 ? -27.047 14.101 17.043 1.00 78.12 73 ARG A N 1
ATOM 587 C CA . ARG A 1 73 ? -27.059 15.309 17.875 1.00 78.12 73 ARG A CA 1
ATOM 588 C C . ARG A 1 73 ? -27.452 16.559 17.084 1.00 78.12 73 ARG A C 1
ATOM 590 O O . ARG A 1 73 ? -28.212 17.379 17.595 1.00 78.12 73 ARG A O 1
ATOM 597 N N . PHE A 1 74 ? -26.968 16.710 15.852 1.00 80.56 74 PHE A N 1
ATOM 598 C CA . PHE A 1 74 ? -27.300 17.845 14.989 1.00 80.56 74 PHE A CA 1
ATOM 599 C C . PHE A 1 74 ? -28.785 17.858 14.599 1.00 80.56 74 PHE A C 1
ATOM 601 O O . PHE A 1 74 ? -29.455 18.878 14.765 1.00 80.56 74 PHE A O 1
ATOM 608 N N . PHE A 1 75 ? -29.334 16.718 14.171 1.00 78.62 75 PHE A N 1
ATOM 609 C CA . PHE A 1 75 ? -30.759 16.584 13.864 1.00 78.62 75 PHE A CA 1
ATOM 610 C C . PHE A 1 75 ? -31.637 16.784 15.107 1.00 78.62 75 PHE A C 1
ATOM 612 O O . PHE A 1 75 ? -32.648 17.482 15.026 1.00 78.62 75 PHE A O 1
ATOM 619 N N . LYS A 1 76 ? -31.231 16.266 16.277 1.00 70.81 76 LYS A N 1
ATOM 620 C CA . LYS A 1 76 ? -31.929 16.495 17.557 1.00 70.81 76 LYS A CA 1
ATOM 621 C C . 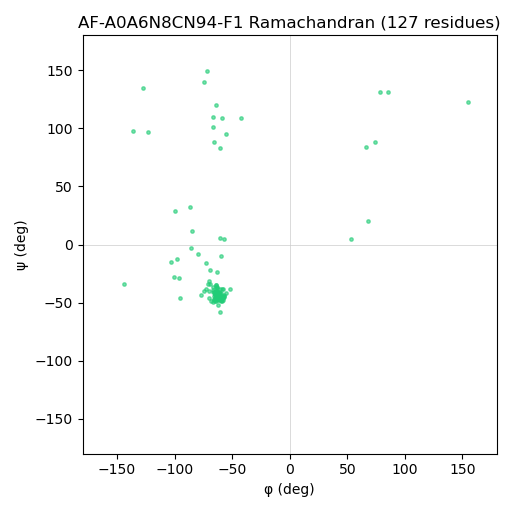LYS A 1 76 ? -31.920 17.976 17.957 1.00 70.81 76 LYS A C 1
ATOM 623 O O . LYS A 1 76 ? -32.949 18.492 18.380 1.00 70.81 76 LYS A O 1
ATOM 628 N N . SER A 1 77 ? -30.796 18.674 17.775 1.00 71.12 77 SER A N 1
ATOM 629 C CA . SER A 1 77 ? -30.674 20.118 18.036 1.00 71.12 77 SER A CA 1
ATOM 630 C C . SER A 1 77 ? -31.571 20.951 17.112 1.00 71.12 77 SER A C 1
ATOM 632 O O . SER A 1 77 ? -32.271 21.852 17.571 1.00 71.12 77 SER A O 1
ATOM 634 N N . ASN A 1 78 ? -31.630 20.605 15.822 1.00 69.88 78 ASN A N 1
ATOM 635 C CA . ASN A 1 78 ? -32.531 21.270 14.877 1.00 69.88 78 ASN A CA 1
ATOM 636 C C . ASN A 1 78 ? -34.011 21.002 15.187 1.00 69.88 78 ASN A C 1
ATOM 638 O O . ASN A 1 78 ? -34.824 21.915 15.066 1.00 69.88 78 ASN A O 1
ATOM 642 N N . ARG A 1 79 ? -34.363 19.792 15.642 1.00 63.09 79 ARG A N 1
ATOM 643 C CA . ARG A 1 79 ? -35.742 19.437 16.017 1.00 63.09 79 ARG A CA 1
ATOM 644 C C . ARG A 1 79 ? -36.184 20.098 17.332 1.00 63.09 79 ARG A C 1
ATOM 646 O O . ARG A 1 79 ? -37.300 20.599 17.399 1.00 63.09 79 ARG A O 1
ATOM 653 N N . LYS A 1 80 ? -35.295 20.206 18.334 1.00 55.00 80 LYS A N 1
ATOM 654 C CA . LYS A 1 80 ? -35.542 20.959 19.586 1.00 55.00 80 LYS A CA 1
ATOM 655 C C . LYS A 1 80 ? -35.742 22.462 19.364 1.00 55.00 80 LYS A C 1
ATOM 657 O O . LYS A 1 80 ? -36.381 23.115 20.175 1.00 55.00 80 LYS A O 1
ATOM 662 N N . LYS A 1 81 ? -35.235 23.028 18.263 1.00 55.53 81 LYS A N 1
ATOM 663 C CA . LYS A 1 81 ? -35.480 24.438 17.914 1.00 55.53 81 LYS A CA 1
ATOM 664 C C . LYS A 1 81 ? -36.912 24.710 17.430 1.00 55.53 81 LYS A C 1
ATOM 666 O O . LYS A 1 81 ? -37.304 25.870 17.385 1.00 55.53 81 LYS A O 1
ATOM 671 N N . GLN A 1 82 ? -37.668 23.671 17.058 1.00 54.44 82 GLN 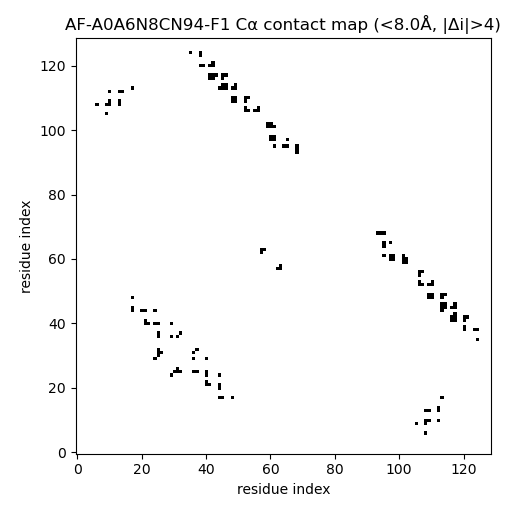A N 1
ATOM 672 C CA . GLN A 1 82 ? -39.055 23.781 16.587 1.00 54.44 82 GLN A CA 1
ATOM 673 C C . GLN A 1 82 ? -40.106 23.383 17.633 1.00 54.44 82 GLN A C 1
ATOM 675 O O . GLN A 1 82 ? -41.271 23.713 17.446 1.00 54.44 82 GLN A O 1
ATOM 680 N N . LEU A 1 83 ? -39.724 22.703 18.716 1.00 51.25 83 LEU A N 1
ATOM 681 C CA . LEU A 1 83 ? -40.640 22.238 19.757 1.00 51.25 83 LEU A CA 1
ATOM 682 C C . LEU A 1 83 ? -39.999 22.536 21.115 1.00 51.25 83 LEU A C 1
ATOM 684 O O . LEU A 1 83 ? -39.082 21.839 21.550 1.00 51.25 83 LEU A O 1
ATOM 688 N N . ILE A 1 84 ? -40.423 23.650 21.712 1.00 55.84 84 ILE A N 1
ATOM 689 C CA . ILE A 1 84 ? -40.243 23.908 23.140 1.00 55.84 84 ILE A CA 1
ATOM 690 C C . ILE A 1 84 ? -41.259 23.016 23.856 1.00 55.84 84 ILE A C 1
ATOM 692 O O . ILE A 1 84 ? -42.398 22.919 23.407 1.00 55.84 84 ILE A O 1
ATOM 696 N N . ASP A 1 85 ? -40.801 22.445 24.959 1.00 54.16 85 ASP A N 1
ATOM 697 C CA . ASP A 1 85 ? -41.500 21.608 25.928 1.00 54.16 85 ASP A CA 1
ATOM 698 C C . ASP A 1 85 ? -41.619 20.102 25.669 1.00 54.16 85 ASP A C 1
ATOM 700 O O . ASP A 1 85 ? -42.016 19.620 24.610 1.00 54.16 85 ASP A O 1
ATOM 704 N N . ASP A 1 86 ? -41.255 19.437 26.763 1.00 48.34 86 ASP A N 1
ATOM 705 C CA . ASP A 1 86 ? -41.631 18.122 27.243 1.00 48.34 86 ASP A CA 1
ATOM 706 C C . ASP A 1 86 ? -40.994 16.860 26.644 1.00 48.34 86 ASP A C 1
ATOM 708 O O . ASP A 1 86 ? -40.907 16.633 25.440 1.00 48.34 86 ASP A O 1
ATOM 712 N N . GLU A 1 87 ? -40.560 16.034 27.602 1.00 44.41 87 GLU A N 1
ATOM 713 C CA . GLU A 1 87 ? -40.374 14.587 27.501 1.00 44.41 87 GLU A CA 1
ATOM 714 C C . GLU A 1 87 ? -39.144 14.128 26.694 1.00 44.41 87 GLU A C 1
ATOM 716 O O . GLU A 1 87 ? -39.138 13.897 25.487 1.00 44.41 87 GLU A O 1
ATOM 721 N N . ASP A 1 88 ? -38.014 14.017 27.397 1.00 41.56 88 ASP A N 1
ATOM 722 C CA . ASP A 1 88 ? -37.615 12.717 27.957 1.00 41.56 88 ASP A CA 1
ATOM 723 C C . ASP A 1 88 ? -36.099 12.612 28.160 1.00 41.56 88 ASP A C 1
ATOM 725 O O . ASP A 1 88 ? -35.268 12.723 27.245 1.00 41.56 88 ASP A O 1
ATOM 729 N N . GLU A 1 89 ? -35.762 12.352 29.420 1.00 51.19 89 GLU A N 1
ATOM 730 C CA . GLU A 1 89 ? -34.509 11.786 29.895 1.00 51.19 89 GLU A CA 1
ATOM 731 C C . GLU A 1 89 ? -34.319 10.387 29.287 1.00 51.19 89 GLU A C 1
ATOM 733 O O . GLU A 1 89 ? -34.627 9.374 29.906 1.00 51.19 89 GLU A O 1
ATOM 738 N N . ILE A 1 90 ? -33.813 10.301 28.056 1.00 46.53 90 ILE A N 1
ATOM 739 C CA . ILE A 1 90 ? -33.307 9.032 27.520 1.00 46.53 90 ILE A CA 1
ATOM 740 C C . ILE A 1 90 ? -31.850 9.210 27.094 1.00 46.53 90 ILE A C 1
ATOM 742 O O . ILE A 1 90 ? -31.527 9.687 26.004 1.00 46.53 90 ILE A O 1
ATOM 746 N N . ASP A 1 91 ? -31.018 8.801 28.050 1.00 47.19 91 ASP A N 1
ATOM 747 C CA . ASP A 1 91 ? -29.712 8.160 27.935 1.00 47.19 91 ASP A CA 1
ATOM 748 C C . ASP A 1 91 ? -28.564 8.987 27.321 1.00 47.19 91 ASP A C 1
ATOM 750 O O . ASP A 1 91 ? -28.163 8.825 26.167 1.00 47.19 91 ASP A O 1
ATOM 754 N N . ASP A 1 92 ? -27.925 9.796 28.175 1.00 46.97 92 ASP A N 1
ATOM 755 C CA . ASP A 1 92 ? -26.585 10.388 27.974 1.00 46.97 92 ASP A CA 1
ATOM 756 C C . ASP A 1 92 ? -25.457 9.333 27.824 1.00 46.97 92 ASP A C 1
ATOM 758 O O . ASP A 1 92 ? -24.272 9.659 27.733 1.00 46.97 92 ASP A O 1
ATOM 762 N N . ASN A 1 93 ? -25.803 8.047 27.765 1.00 48.03 93 ASN A N 1
ATOM 763 C CA . ASN A 1 93 ? -24.878 6.921 27.702 1.00 48.03 93 ASN A CA 1
ATOM 764 C C . ASN A 1 93 ? -24.420 6.586 26.267 1.00 48.03 93 ASN A C 1
ATOM 766 O O . ASN A 1 93 ? -23.547 5.744 26.069 1.00 48.03 93 ASN A O 1
ATOM 770 N N . PHE A 1 94 ? -24.937 7.294 25.254 1.00 52.34 94 PHE A N 1
ATOM 771 C CA . PHE A 1 94 ? -24.452 7.227 23.868 1.00 52.34 94 PHE A CA 1
ATOM 772 C C . PHE A 1 94 ? -23.284 8.193 23.602 1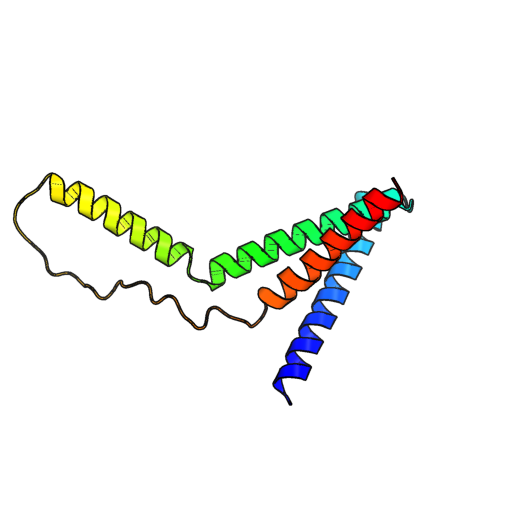.00 52.34 94 PHE A C 1
ATOM 774 O O . PHE A 1 94 ? -23.136 8.727 22.503 1.00 52.34 94 PHE A O 1
ATOM 781 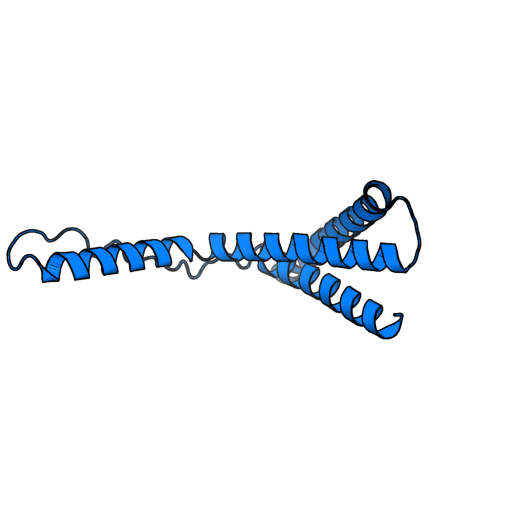N N . ALA A 1 95 ? -22.435 8.465 24.595 1.00 54.91 95 ALA A N 1
ATOM 782 C CA . ALA A 1 95 ? -21.147 9.080 24.307 1.00 54.91 95 ALA A CA 1
ATOM 783 C C . ALA A 1 95 ? -20.345 8.075 23.463 1.00 54.91 95 ALA A C 1
ATOM 785 O O . ALA A 1 95 ? -20.116 6.959 23.942 1.00 54.91 95 ALA A O 1
ATOM 786 N N . PRO A 1 96 ? -19.918 8.412 22.227 1.00 54.38 96 PRO A N 1
ATOM 787 C CA . PRO A 1 96 ? -19.072 7.519 21.459 1.00 54.38 96 PRO A CA 1
ATOM 788 C C . PRO A 1 96 ? -17.828 7.292 22.305 1.00 54.38 96 PRO A C 1
ATOM 790 O O . PRO A 1 96 ? -17.024 8.205 22.516 1.00 54.38 96 PRO A O 1
ATOM 793 N N . GLN A 1 97 ? -17.691 6.082 22.845 1.00 55.00 97 GLN A N 1
ATOM 794 C CA . GLN A 1 97 ? -16.444 5.650 23.434 1.00 55.00 97 GLN A CA 1
ATOM 795 C C . GLN A 1 97 ? -15.481 5.587 22.257 1.00 55.00 97 GLN A C 1
ATOM 797 O O . GLN A 1 97 ? -15.385 4.557 21.593 1.00 55.00 97 GLN A O 1
ATOM 802 N N . LEU A 1 98 ? -14.822 6.715 21.950 1.00 54.81 98 LEU A N 1
ATOM 803 C CA . LEU A 1 98 ? -13.659 6.755 21.080 1.00 54.81 98 LEU A CA 1
ATOM 804 C C . LEU A 1 98 ? -12.702 5.774 21.723 1.00 54.81 98 LEU A C 1
ATOM 806 O O . LEU A 1 98 ? -12.044 6.077 22.724 1.00 54.81 98 LEU A O 1
ATOM 810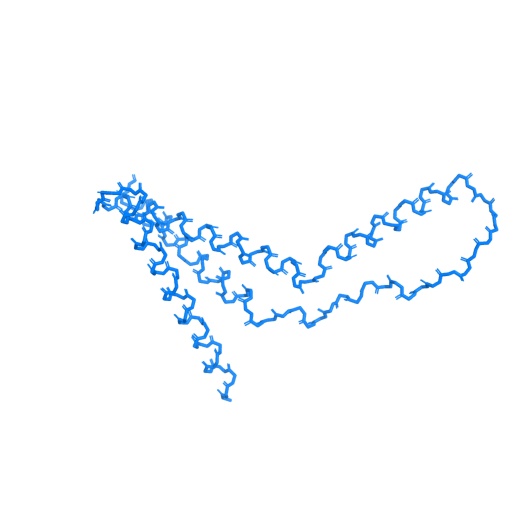 N N . ASN A 1 99 ? -12.741 4.545 21.229 1.00 51.75 99 ASN A N 1
ATOM 811 C CA . ASN A 1 99 ? -12.060 3.452 21.856 1.00 51.75 99 ASN A CA 1
ATOM 812 C C . ASN A 1 99 ? -10.589 3.807 21.677 1.00 51.75 99 ASN A C 1
ATOM 814 O O . ASN A 1 99 ? -10.037 3.688 20.590 1.00 51.75 99 ASN A O 1
ATOM 818 N N . LYS A 1 100 ? -9.943 4.325 22.729 1.00 51.03 100 LYS A N 1
ATOM 819 C CA . LYS A 1 100 ? -8.522 4.729 22.723 1.00 51.03 100 LYS A CA 1
ATOM 820 C C . LYS A 1 100 ? -7.602 3.547 22.381 1.00 51.03 100 LYS A C 1
ATOM 822 O O . LYS A 1 100 ? -6.406 3.715 22.154 1.00 51.03 100 LYS A O 1
ATOM 827 N N . LYS A 1 101 ? -8.186 2.346 22.352 1.00 48.41 101 LYS A N 1
ATOM 828 C CA . LYS A 1 101 ? -7.654 1.085 21.853 1.00 48.41 101 LYS A CA 1
ATOM 829 C C . LYS A 1 101 ? -7.843 0.878 20.343 1.00 48.41 101 LYS A C 1
ATOM 831 O O . LYS A 1 101 ? -7.598 -0.242 19.900 1.00 48.41 101 LYS A O 1
ATOM 836 N N . ALA A 1 102 ? -8.234 1.909 19.581 1.00 50.81 102 ALA A N 1
ATOM 837 C CA . ALA A 1 102 ? -8.196 1.949 18.121 1.00 50.81 102 ALA A CA 1
ATOM 838 C C . ALA A 1 102 ? -6.866 1.342 17.680 1.00 50.81 102 ALA A C 1
ATOM 840 O O . ALA A 1 102 ? -5.772 1.804 18.023 1.00 50.81 102 ALA A O 1
ATOM 841 N N . SER A 1 103 ? -7.005 0.155 17.115 1.00 51.84 103 SER A N 1
ATOM 842 C CA . SER A 1 103 ? -6.011 -0.894 17.191 1.00 51.84 103 SER A CA 1
ATOM 843 C C . SER A 1 103 ? -4.755 -0.483 16.435 1.00 51.84 103 SER A C 1
ATOM 845 O O . SER A 1 103 ? -4.695 -0.506 15.211 1.00 51.84 103 SER A O 1
ATOM 847 N N . ARG A 1 104 ? -3.684 -0.222 17.189 1.00 55.88 104 ARG A N 1
ATOM 848 C CA . ARG A 1 104 ? -2.292 -0.210 16.703 1.00 55.88 104 ARG A CA 1
ATOM 849 C C 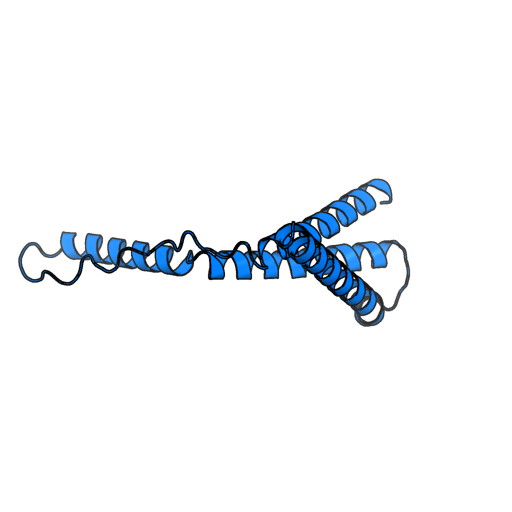. ARG A 1 104 ? -1.857 -1.546 16.059 1.00 55.88 104 ARG A C 1
ATOM 851 O O . ARG A 1 104 ? -0.680 -1.712 15.763 1.00 55.88 104 ARG A O 1
ATOM 858 N N . GLY A 1 105 ? -2.757 -2.521 15.901 1.00 67.25 105 GLY A N 1
ATOM 859 C CA . GLY A 1 105 ? -2.424 -3.907 15.598 1.00 67.25 105 GLY A CA 1
ATOM 860 C C . GLY A 1 105 ? -2.036 -4.183 14.147 1.00 67.25 105 GLY A C 1
ATOM 861 O O . GLY A 1 105 ? -1.082 -4.923 13.935 1.00 67.25 105 GLY A O 1
ATOM 862 N N . PHE A 1 106 ? -2.752 -3.623 13.162 1.00 72.50 106 PHE A N 1
ATOM 863 C CA . PHE A 1 106 ? -2.567 -4.019 11.752 1.00 72.50 106 PHE A CA 1
ATOM 864 C C . PHE A 1 106 ? -2.702 -2.882 10.729 1.00 72.50 106 PHE A C 1
ATOM 866 O O . PHE A 1 106 ? -1.968 -2.865 9.747 1.00 72.50 106 PHE A O 1
ATOM 873 N N . ALA A 1 107 ? -3.570 -1.894 10.967 1.00 82.44 107 ALA A N 1
ATOM 874 C CA . ALA A 1 107 ? -3.772 -0.802 10.011 1.00 82.44 107 ALA A CA 1
ATOM 875 C C . ALA A 1 107 ? -2.517 0.076 9.838 1.00 82.44 107 ALA A C 1
ATOM 877 O O . ALA A 1 107 ? -2.144 0.429 8.726 1.00 82.44 107 ALA A O 1
ATOM 878 N N . VAL A 1 108 ? -1.825 0.379 10.941 1.00 82.69 108 VAL A N 1
ATOM 879 C CA . VAL A 1 108 ? -0.613 1.215 10.944 1.00 82.69 108 VAL A CA 1
ATOM 880 C C . VAL A 1 108 ? 0.544 0.609 10.138 1.00 82.69 108 VAL A C 1
ATOM 882 O O . VAL A 1 108 ? 1.084 1.323 9.289 1.00 82.69 108 VAL A O 1
ATOM 885 N N . PRO A 1 109 ? 0.958 -0.659 10.362 1.00 85.44 109 PRO A N 1
ATOM 886 C CA . PRO A 1 109 ? 2.029 -1.245 9.565 1.00 85.44 109 PRO A CA 1
ATOM 887 C C . PRO A 1 109 ? 1.638 -1.378 8.092 1.00 85.44 109 PRO A C 1
ATOM 889 O O . PRO A 1 109 ? 2.492 -1.141 7.245 1.00 85.44 109 PRO A O 1
ATOM 892 N N . LEU A 1 110 ? 0.363 -1.654 7.787 1.00 88.38 110 LEU A N 1
ATOM 893 C CA . LEU A 1 110 ? -0.129 -1.699 6.410 1.00 88.38 110 LEU A CA 1
ATOM 894 C C . LEU A 1 110 ? 0.055 -0.350 5.712 1.00 88.38 110 LEU A C 1
ATOM 896 O O . LEU A 1 110 ? 0.815 -0.263 4.759 1.00 88.38 110 LEU A O 1
ATOM 900 N N . ILE A 1 111 ? -0.519 0.723 6.268 1.00 89.88 111 ILE A N 1
ATOM 901 C CA . ILE A 1 111 ? -0.402 2.078 5.704 1.00 89.88 111 ILE A CA 1
ATOM 902 C C . ILE A 1 111 ? 1.064 2.484 5.534 1.00 89.88 111 ILE A C 1
ATOM 904 O O . ILE A 1 111 ? 1.426 3.079 4.525 1.00 89.88 111 ILE A O 1
ATOM 908 N N . SER A 1 112 ? 1.912 2.165 6.514 1.00 87.69 112 SER A N 1
ATOM 909 C CA . SER A 1 112 ? 3.323 2.555 6.495 1.00 87.69 112 SER A CA 1
ATOM 910 C C . SER A 1 112 ? 4.094 1.874 5.359 1.00 87.69 112 SER A C 1
ATOM 912 O O . SER A 1 112 ? 4.855 2.544 4.667 1.00 87.69 112 SER A O 1
ATOM 914 N N . VAL A 1 113 ? 3.894 0.567 5.143 1.00 91.19 113 VAL A N 1
ATOM 915 C CA . VAL A 1 113 ? 4.545 -0.170 4.044 1.00 91.19 113 VAL A CA 1
ATOM 916 C C . VAL A 1 113 ? 4.036 0.327 2.695 1.00 91.19 113 VAL A C 1
ATOM 918 O O . VAL A 1 113 ? 4.851 0.710 1.853 1.00 91.19 113 VAL A O 1
ATOM 921 N N . SER A 1 114 ? 2.715 0.422 2.527 1.00 91.19 114 SER A N 1
ATOM 922 C CA . SER A 1 114 ? 2.115 0.837 1.257 1.00 91.19 114 SER A CA 1
ATOM 923 C C . SER A 1 114 ? 2.499 2.273 0.884 1.00 91.19 114 SER A C 1
ATOM 925 O O . SER A 1 114 ? 2.762 2.573 -0.281 1.00 91.19 114 SER A O 1
ATOM 927 N N . LEU A 1 115 ? 2.594 3.170 1.875 1.00 92.81 115 LEU A N 1
ATOM 928 C CA . LEU A 1 115 ? 3.036 4.551 1.673 1.00 92.81 115 LEU A CA 1
ATOM 929 C C . LEU A 1 115 ? 4.489 4.607 1.192 1.00 92.81 115 LEU A C 1
ATOM 931 O O . LEU A 1 115 ? 4.794 5.360 0.270 1.00 92.81 115 LEU A O 1
ATOM 935 N N . ILE A 1 116 ? 5.380 3.803 1.781 1.00 91.31 116 ILE A N 1
ATOM 936 C CA . ILE A 1 116 ? 6.779 3.721 1.344 1.00 91.31 116 ILE A CA 1
ATOM 937 C C . ILE A 1 116 ? 6.858 3.190 -0.091 1.00 91.31 116 ILE A C 1
ATOM 939 O O . ILE A 1 116 ? 7.583 3.766 -0.898 1.00 91.31 116 ILE A O 1
ATOM 943 N N . PHE A 1 117 ? 6.096 2.146 -0.431 1.00 88.31 117 PHE A N 1
ATOM 944 C CA . PHE A 1 117 ? 6.035 1.601 -1.794 1.00 88.31 117 PHE A CA 1
ATOM 945 C C . PHE A 1 117 ? 5.588 2.650 -2.806 1.00 88.31 117 PHE A C 1
ATOM 947 O O . PHE A 1 117 ? 6.232 2.838 -3.839 1.00 88.31 117 PHE A O 1
ATOM 954 N N . PHE A 1 118 ? 4.515 3.368 -2.482 1.00 91.69 118 PHE A N 1
ATOM 955 C CA . PHE A 1 118 ? 3.971 4.400 -3.348 1.00 91.69 118 PHE A CA 1
ATOM 956 C C . PHE A 1 118 ? 4.952 5.566 -3.527 1.00 91.69 118 PHE A C 1
ATOM 958 O O . PHE A 1 118 ? 5.262 5.934 -4.658 1.00 91.69 118 PHE A O 1
ATOM 965 N N . ILE A 1 119 ? 5.515 6.101 -2.438 1.00 93.25 119 ILE A N 1
ATOM 966 C CA . ILE A 1 119 ? 6.495 7.195 -2.502 1.00 93.25 119 ILE A CA 1
ATOM 967 C C . ILE A 1 119 ? 7.736 6.769 -3.287 1.00 93.25 119 ILE A C 1
ATOM 969 O O . ILE A 1 119 ? 8.196 7.520 -4.144 1.00 93.25 119 ILE A O 1
ATOM 973 N N . MET A 1 120 ? 8.257 5.564 -3.041 1.00 90.88 120 MET A N 1
ATOM 974 C CA . MET A 1 120 ? 9.389 5.037 -3.801 1.00 90.88 120 MET A CA 1
ATOM 975 C C . MET A 1 120 ? 9.060 4.955 -5.289 1.00 90.88 120 MET A C 1
ATOM 977 O O . MET A 1 120 ? 9.849 5.431 -6.100 1.00 90.88 120 MET A O 1
ATOM 981 N N . SER A 1 121 ? 7.886 4.427 -5.652 1.00 91.50 121 SER A N 1
ATOM 982 C CA . SER A 1 121 ? 7.458 4.357 -7.053 1.00 91.50 121 SER A CA 1
ATOM 983 C C . SER A 1 121 ? 7.386 5.739 -7.712 1.00 91.50 121 SER A C 1
ATOM 985 O O . SER A 1 121 ? 7.806 5.892 -8.855 1.00 91.50 121 SER A O 1
ATOM 987 N N . LEU A 1 122 ? 6.939 6.759 -6.973 1.00 91.69 122 LEU A N 1
ATOM 988 C CA . LEU A 1 122 ? 6.819 8.134 -7.450 1.00 91.69 122 LEU A CA 1
ATOM 989 C C . LEU A 1 122 ? 8.204 8.766 -7.654 1.00 91.69 122 LEU A C 1
ATOM 991 O O . LEU A 1 122 ? 8.475 9.332 -8.709 1.00 91.69 122 LEU A O 1
ATOM 995 N N . ILE A 1 123 ? 9.108 8.607 -6.682 1.00 93.75 123 ILE A N 1
ATOM 996 C CA . ILE A 1 123 ? 10.494 9.088 -6.779 1.00 93.75 123 ILE A CA 1
ATOM 997 C C . ILE A 1 123 ? 11.204 8.431 -7.968 1.00 93.75 123 ILE A C 1
ATOM 999 O O . ILE A 1 123 ? 11.825 9.122 -8.770 1.00 93.75 123 ILE A O 1
ATOM 1003 N N . LEU A 1 124 ? 11.089 7.108 -8.105 1.00 91.25 124 LEU A N 1
ATOM 1004 C CA . LEU A 1 124 ? 11.656 6.369 -9.232 1.00 91.25 124 LEU A CA 1
ATOM 1005 C C . LEU A 1 124 ? 11.059 6.832 -10.563 1.00 91.25 124 LEU A C 1
ATOM 1007 O O . LEU A 1 124 ? 11.800 7.000 -11.525 1.00 91.25 124 LEU A O 1
ATOM 1011 N N . SER A 1 125 ? 9.749 7.078 -10.611 1.00 91.38 125 SER A N 1
ATOM 1012 C CA . SER A 1 125 ? 9.108 7.613 -11.808 1.00 91.38 125 SER A CA 1
ATOM 1013 C C . SER A 1 125 ? 9.696 8.964 -12.192 1.00 91.38 125 SER A C 1
ATOM 1015 O O . SER A 1 125 ? 10.091 9.099 -13.333 1.00 91.38 125 SER A O 1
ATOM 1017 N N . ILE A 1 126 ? 9.828 9.912 -11.256 1.00 92.19 126 ILE A N 1
ATOM 1018 C CA . ILE A 1 126 ? 10.369 11.258 -11.531 1.00 92.19 126 ILE A CA 1
ATOM 1019 C C . ILE A 1 126 ? 11.835 11.218 -11.984 1.00 92.19 126 ILE A C 1
ATOM 1021 O O . ILE A 1 126 ? 12.265 12.044 -12.782 1.00 92.19 126 ILE A O 1
ATOM 1025 N N . ILE A 1 127 ? 12.640 10.312 -11.424 1.00 93.00 127 ILE A N 1
ATOM 1026 C CA . ILE A 1 127 ? 14.074 10.244 -11.742 1.00 93.00 127 ILE A CA 1
ATOM 1027 C C . ILE A 1 127 ? 14.306 9.646 -13.132 1.00 93.00 127 ILE A C 1
ATOM 1029 O O . ILE A 1 127 ? 15.214 10.076 -13.840 1.00 93.00 127 ILE A O 1
ATOM 1033 N N . PHE A 1 128 ? 13.537 8.621 -13.497 1.00 88.06 128 PHE A N 1
ATOM 1034 C CA . PHE A 1 128 ? 13.764 7.853 -14.720 1.00 88.06 128 PHE A CA 1
ATOM 1035 C C . PHE A 1 128 ? 12.877 8.279 -15.897 1.00 88.06 128 PHE A C 1
ATOM 1037 O O . PHE A 1 128 ? 13.148 7.841 -17.018 1.00 88.06 128 PHE A O 1
ATOM 1044 N N . TYR A 1 129 ? 11.841 9.088 -15.662 1.00 84.50 129 TYR A N 1
ATOM 1045 C CA . TYR A 1 129 ? 10.874 9.524 -16.668 1.00 84.50 129 TYR A CA 1
ATOM 1046 C C . TYR A 1 129 ? 10.405 10.962 -16.418 1.00 84.50 129 TYR A C 1
ATOM 1048 O O . TYR A 1 129 ? 10.470 11.759 -17.379 1.00 84.50 129 TYR A O 1
#

pLDDT: mean 78.32, std 15.26, range [41.56, 93.75]

Sequence (129 aa):
MANYKRTFILFSIIFLIESIACLVGLAYVYHHYTFLYLLNALSMTGLTFLALGLIIFIVQSGFFDATIYSFHRFFKSNRKKQLIDDEDEIDDNFAPQLNKKASRGFAVPLISVSLIFFIMSLILSIIFY

Solvent-accessible surface area (backbone atoms only — not comparable to full-atom values): 7126 Å² total; per-residue (Å²): 118,73,68,61,56,53,52,50,49,51,44,54,51,50,52,52,52,53,51,51,50,22,53,49,40,31,62,74,74,61,74,45,91,46,71,67,46,51,39,52,24,36,29,52,44,14,49,51,46,26,51,52,18,49,51,49,39,44,62,52,43,41,50,63,55,48,49,53,49,50,50,54,51,50,54,50,54,59,51,51,74,77,49,85,80,83,88,76,98,75,68,88,77,74,58,68,74,66,48,87,71,42,55,81,79,55,32,55,54,41,30,53,52,19,46,50,42,26,50,50,28,50,54,51,44,66,74,78,102

Organism: NCBI:txid2599694

InterPro domains:
  IPR025007 Domain of unknown function DUF3899 [PF13038] (40-127)